Protein AF-A0A4Y2K944-F1 (afdb_monomer_lite)

Radius of gyration: 16.41 Å; chains: 1; bounding box: 28×37×54 Å

Secondary structure (DSSP, 8-state):
--HHHHHHHHHHHHHIIIIISS---TTHHHHHHHHHHHHHHTT----HHHHHHHHTGGGS-S--TTTHHHHHHHHHHHHHHHHHHTTT---HHHHHHHHHHHHHS--HHHHHHHHTT-PPP-

Sequence (122 aa):
MNEAQRKSWTSFVAVVGNFLGKRKAENYVEGVNEIRNSFKSLGCNMRIKVHYLHCHLDRFPKNLGDTSEQQGGRFHQDIKTTEDLYQGRWDNHMMTDYCWSLKETVPKYIQEMSLKRSFRSV

Organism: Araneus ventricosus (NCBI:txid182803)

Foldseek 3Di:
DDPLVVQLVVLVVCLCPQPQAQFPHPCNLVSLVSNVVSCVV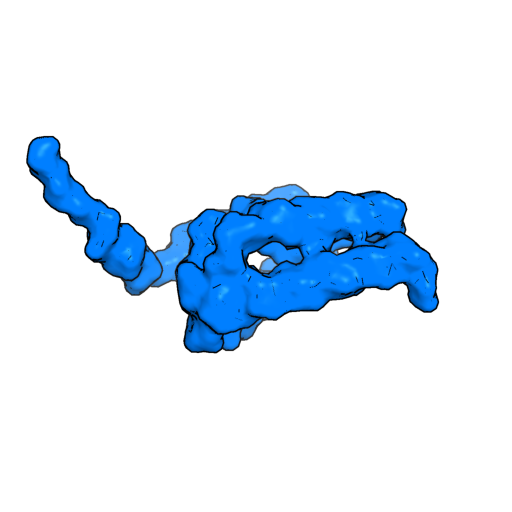VVHDDDPVSVCCNVCVVVDDGGNHVVNVVVVVVVVVLVVVLCVVVVNDDDPVSVVVSVVVVVVPPPCVSVVVVVVPDDDDD

Structure (mmCIF, N/CA/C/O backbone):
data_AF-A0A4Y2K944-F1
#
_entry.id   AF-A0A4Y2K944-F1
#
loop_
_atom_site.group_PDB
_atom_site.id
_atom_site.type_symbol
_atom_site.label_atom_id
_atom_site.label_alt_id
_atom_site.label_comp_id
_atom_site.label_asym_id
_atom_site.label_entity_id
_atom_site.label_seq_id
_atom_site.pdbx_PDB_ins_code
_atom_site.Cartn_x
_atom_site.Cartn_y
_atom_site.Cartn_z
_atom_site.occupancy
_atom_site.B_iso_or_equiv
_atom_site.auth_seq_id
_atom_site.auth_comp_id
_atom_site.auth_asym_id
_atom_site.auth_atom_id
_atom_site.pdbx_PDB_model_num
ATOM 1 N N . MET A 1 1 ? -0.443 -18.061 -17.377 1.00 65.62 1 MET A N 1
ATOM 2 C CA . MET A 1 1 ? 0.115 -17.293 -16.244 1.00 65.62 1 MET A CA 1
ATOM 3 C C . MET A 1 1 ? 1.436 -17.939 -15.862 1.00 65.62 1 MET A C 1
ATOM 5 O O . MET A 1 1 ? 1.442 -19.145 -15.649 1.00 65.62 1 MET A O 1
ATOM 9 N N . ASN A 1 2 ? 2.544 -17.196 -15.872 1.00 85.69 2 ASN A N 1
ATOM 10 C CA . ASN A 1 2 ? 3.849 -17.752 -15.501 1.00 85.69 2 ASN A CA 1
ATOM 11 C C . ASN A 1 2 ? 3.915 -18.023 -13.981 1.00 85.69 2 ASN A C 1
ATOM 13 O O . ASN A 1 2 ? 3.051 -17.583 -13.217 1.00 85.69 2 ASN A O 1
ATOM 17 N N . GLU A 1 3 ? 4.915 -18.779 -13.532 1.00 84.44 3 GLU A N 1
ATOM 18 C CA . GLU A 1 3 ? 5.027 -19.182 -12.126 1.00 84.44 3 GLU A CA 1
ATOM 19 C C . GLU A 1 3 ? 5.130 -17.983 -11.170 1.00 84.44 3 GLU A C 1
ATOM 21 O O . GLU A 1 3 ? 4.478 -17.962 -10.125 1.00 84.44 3 GLU A O 1
ATOM 26 N N . ALA A 1 4 ? 5.864 -16.942 -11.568 1.00 79.94 4 ALA A N 1
ATOM 27 C CA . ALA A 1 4 ? 6.017 -15.714 -10.796 1.00 79.94 4 ALA A CA 1
ATOM 28 C C . ALA A 1 4 ? 4.697 -14.930 -10.661 1.00 79.94 4 ALA A C 1
ATOM 30 O O . ALA A 1 4 ? 4.361 -14.461 -9.576 1.00 79.94 4 ALA A O 1
ATOM 31 N N . GLN A 1 5 ? 3.906 -14.842 -11.732 1.00 79.94 5 GLN A N 1
ATOM 32 C CA . GLN A 1 5 ? 2.575 -14.235 -11.741 1.00 79.94 5 GLN A CA 1
ATOM 33 C C . GLN A 1 5 ? 1.610 -15.034 -10.867 1.00 79.94 5 GLN A C 1
ATOM 35 O O . GLN A 1 5 ? 0.858 -14.441 -10.098 1.00 79.94 5 GLN A O 1
ATOM 40 N N . ARG A 1 6 ? 1.663 -16.372 -10.928 1.00 86.12 6 ARG A N 1
ATOM 41 C CA . ARG A 1 6 ? 0.853 -17.245 -10.070 1.00 86.12 6 ARG A CA 1
ATOM 42 C C . ARG A 1 6 ? 1.172 -17.019 -8.600 1.00 86.12 6 ARG A C 1
ATOM 44 O O . ARG A 1 6 ? 0.255 -16.814 -7.815 1.00 86.12 6 ARG A O 1
ATOM 51 N N . LYS A 1 7 ? 2.458 -16.986 -8.251 1.00 84.81 7 LYS A N 1
ATOM 52 C CA . LYS A 1 7 ? 2.920 -16.699 -6.891 1.00 84.81 7 LYS A CA 1
ATOM 53 C C . LYS A 1 7 ? 2.466 -15.313 -6.426 1.00 84.81 7 LYS A C 1
ATOM 55 O O . LYS A 1 7 ? 1.880 -15.199 -5.356 1.00 84.81 7 LYS A O 1
ATOM 60 N N . SER A 1 8 ? 2.649 -14.288 -7.261 1.00 80.94 8 SER A N 1
ATOM 61 C CA . SER A 1 8 ? 2.206 -12.920 -6.961 1.00 80.94 8 SER A CA 1
ATOM 62 C C . SER A 1 8 ? 0.693 -12.835 -6.741 1.00 80.94 8 SER A C 1
ATOM 64 O O . SER A 1 8 ? 0.242 -12.142 -5.832 1.00 80.94 8 SER A O 1
ATOM 66 N N . TRP A 1 9 ? -0.098 -13.545 -7.551 1.00 84.38 9 TRP A N 1
ATOM 67 C CA . TRP A 1 9 ? -1.552 -13.597 -7.414 1.00 84.38 9 TRP A CA 1
ATOM 68 C C . TRP A 1 9 ? -1.984 -14.312 -6.131 1.00 84.38 9 TRP A C 1
ATOM 70 O O . TRP A 1 9 ? -2.834 -13.807 -5.403 1.00 84.38 9 TRP A O 1
ATOM 80 N N . THR A 1 10 ? -1.373 -15.453 -5.805 1.00 87.56 10 THR A N 1
ATOM 81 C CA . THR A 1 10 ? -1.668 -16.184 -4.566 1.00 87.56 10 THR A CA 1
ATOM 82 C C . THR A 1 10 ? -1.335 -15.353 -3.325 1.00 87.56 10 THR A C 1
ATOM 84 O O . THR A 1 10 ? -2.169 -15.272 -2.424 1.00 87.56 10 THR A O 1
ATOM 87 N N . SER A 1 11 ? -0.182 -14.671 -3.294 1.00 84.38 11 SER A N 1
ATOM 88 C CA . SER A 1 11 ? 0.164 -13.752 -2.199 1.00 84.38 11 SER A CA 1
ATOM 89 C C . SER A 1 11 ? -0.831 -12.588 -2.100 1.00 84.38 11 SER A C 1
ATOM 91 O O . SER A 1 11 ? -1.253 -12.233 -1.001 1.00 84.38 11 SER A O 1
ATOM 93 N N . PHE A 1 12 ? -1.288 -12.040 -3.233 1.00 84.25 12 PHE A N 1
ATOM 94 C CA . PHE A 1 12 ? -2.327 -11.006 -3.250 1.00 84.25 12 PHE A CA 1
ATOM 95 C C . PHE A 1 12 ? -3.646 -11.481 -2.631 1.00 84.25 12 PHE A C 1
ATOM 97 O O . PHE A 1 12 ? -4.166 -10.834 -1.721 1.00 84.25 12 PHE A O 1
ATOM 104 N N . VAL A 1 13 ? -4.160 -12.634 -3.064 1.00 85.62 13 VAL A N 1
ATOM 105 C CA . VAL A 1 13 ? -5.397 -13.218 -2.519 1.00 85.62 13 VAL A CA 1
ATOM 106 C C . VAL A 1 13 ? -5.260 -13.495 -1.018 1.00 85.62 13 VAL A C 1
ATOM 108 O O . VAL A 1 13 ? -6.195 -13.232 -0.258 1.00 85.62 13 VAL A O 1
ATOM 111 N N . ALA A 1 14 ? -4.088 -13.954 -0.568 1.00 86.25 14 ALA A N 1
ATOM 112 C CA . ALA A 1 14 ? -3.816 -14.174 0.847 1.00 86.25 14 ALA A CA 1
ATOM 113 C C . ALA A 1 14 ? -3.898 -12.874 1.665 1.00 86.25 14 ALA A C 1
ATOM 115 O O . ALA A 1 14 ? -4.523 -12.868 2.723 1.00 86.25 14 ALA A O 1
ATOM 116 N N . VAL A 1 15 ? -3.340 -11.761 1.180 1.00 85.00 15 VAL A N 1
ATOM 117 C CA . VAL A 1 15 ? -3.448 -10.456 1.860 1.00 85.00 15 VAL A CA 1
ATOM 118 C C . VAL A 1 15 ? -4.878 -9.928 1.844 1.00 85.00 15 VAL A C 1
ATOM 120 O O . VAL A 1 15 ? -5.340 -9.390 2.849 1.00 85.00 15 VAL A O 1
ATOM 123 N N . VAL A 1 16 ? -5.625 -10.123 0.757 1.00 82.19 16 VAL A N 1
ATOM 124 C CA . VAL A 1 16 ? -7.040 -9.730 0.722 1.00 82.19 16 VAL A CA 1
ATOM 125 C C . VAL A 1 16 ? -7.845 -10.493 1.778 1.00 82.19 16 VAL A C 1
ATOM 127 O O . VAL A 1 16 ? -8.578 -9.878 2.546 1.00 82.19 16 VAL A O 1
ATOM 130 N N . GLY A 1 17 ? -7.673 -11.813 1.881 1.00 79.75 17 GLY A N 1
ATOM 131 C CA . GLY A 1 17 ? -8.415 -12.629 2.847 1.00 79.75 17 GLY A CA 1
ATOM 132 C C . GLY A 1 17 ? -7.981 -12.432 4.304 1.00 79.75 17 GLY A C 1
ATOM 133 O O . GLY A 1 17 ? -8.823 -12.412 5.205 1.00 79.75 17 GLY A O 1
ATOM 134 N N . ASN A 1 18 ? -6.677 -12.276 4.539 1.00 83.00 18 ASN A N 1
ATOM 135 C CA . ASN A 1 18 ? -6.094 -12.285 5.883 1.00 83.00 18 ASN A CA 1
ATOM 136 C C . ASN A 1 18 ? -5.799 -10.901 6.452 1.00 83.00 18 ASN A C 1
ATOM 138 O O . ASN A 1 18 ? -5.540 -10.810 7.647 1.00 83.00 18 ASN A O 1
ATOM 142 N N . PHE A 1 19 ? -5.787 -9.848 5.636 1.00 82.06 19 PHE A N 1
ATOM 143 C CA . PHE A 1 19 ? -5.553 -8.484 6.100 1.00 82.06 19 PHE A CA 1
ATOM 144 C C . PHE A 1 19 ? -6.705 -7.557 5.735 1.00 82.06 19 PHE A C 1
ATOM 146 O O . PHE A 1 19 ? -7.307 -6.986 6.632 1.00 82.06 19 PHE A O 1
ATOM 153 N N . LEU A 1 20 ? -7.036 -7.424 4.449 1.00 77.06 20 LEU A N 1
ATOM 154 C CA . LEU A 1 20 ? -8.014 -6.428 3.986 1.00 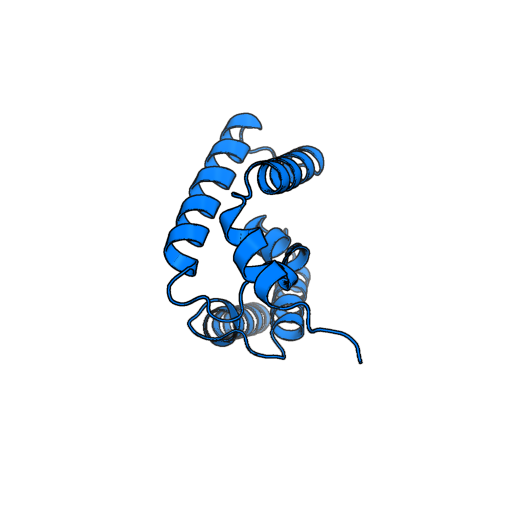77.06 20 LEU A CA 1
ATOM 155 C C . LEU A 1 20 ? -9.482 -6.844 4.167 1.00 77.06 20 LEU A C 1
ATOM 157 O O . LEU A 1 20 ? -10.374 -6.018 4.002 1.00 77.06 20 LEU A O 1
ATOM 161 N N . GLY A 1 21 ? -9.731 -8.114 4.487 1.00 73.88 21 GLY A N 1
ATOM 162 C CA . GLY A 1 21 ? -11.059 -8.666 4.723 1.00 73.88 21 GLY A CA 1
ATOM 163 C C . GLY A 1 21 ? -11.568 -8.418 6.145 1.00 73.88 21 GLY A C 1
ATOM 164 O O . GLY A 1 21 ? -11.420 -7.351 6.728 1.00 73.88 21 GLY A O 1
ATOM 165 N N . LYS A 1 22 ? -12.199 -9.427 6.752 1.00 70.88 22 LYS A N 1
ATOM 166 C CA . LYS A 1 22 ? -12.820 -9.271 8.083 1.00 70.88 22 LYS A CA 1
ATOM 167 C C . LYS A 1 22 ? -11.813 -9.213 9.237 1.00 70.88 22 LYS A C 1
ATOM 169 O O . LYS A 1 22 ? -12.127 -8.661 10.287 1.00 70.88 22 LYS A O 1
ATOM 174 N N . ARG A 1 23 ? -10.623 -9.789 9.052 1.00 74.00 23 ARG A N 1
ATOM 175 C CA . ARG A 1 23 ? -9.594 -9.985 10.084 1.00 74.00 23 ARG A CA 1
ATOM 176 C C . ARG A 1 23 ? -8.270 -9.371 9.641 1.00 74.00 23 ARG A C 1
ATOM 178 O O . ARG A 1 23 ? -7.899 -9.536 8.487 1.00 74.00 23 ARG A O 1
ATOM 185 N N . LYS A 1 24 ? -7.545 -8.751 10.577 1.00 82.38 24 LYS A N 1
ATOM 186 C CA . LYS A 1 24 ? -6.124 -8.392 10.448 1.00 82.38 24 LYS A CA 1
ATOM 187 C C . LYS A 1 24 ? -5.271 -9.501 11.073 1.00 82.38 24 LYS A C 1
ATOM 189 O O . LYS A 1 24 ? -5.170 -9.582 12.296 1.00 82.38 24 LYS A O 1
ATOM 194 N N . ALA A 1 25 ? -4.731 -10.395 10.248 1.00 84.19 25 ALA A N 1
ATOM 195 C CA . ALA A 1 25 ? -3.834 -11.469 10.673 1.00 84.19 25 ALA A CA 1
ATOM 196 C C . ALA A 1 25 ? -2.514 -10.901 11.199 1.00 84.19 25 ALA A C 1
ATOM 198 O O . ALA A 1 25 ? -2.086 -9.839 10.765 1.00 84.19 25 ALA A O 1
ATOM 199 N N . GLU A 1 26 ? -1.861 -11.603 12.122 1.00 85.50 26 GLU A N 1
ATOM 200 C CA . GLU A 1 26 ? -0.630 -11.126 12.772 1.00 85.50 26 GLU A CA 1
ATOM 201 C C . GLU A 1 26 ? 0.551 -11.035 11.796 1.00 85.50 26 GLU A C 1
ATOM 203 O O . GLU A 1 26 ? 1.356 -10.112 11.880 1.00 85.50 26 GLU A O 1
ATOM 208 N N . ASN A 1 27 ? 0.583 -11.912 10.793 1.00 87.94 27 ASN A N 1
ATOM 209 C CA . ASN A 1 27 ? 1.604 -11.964 9.748 1.00 87.94 27 ASN A CA 1
ATOM 210 C C . ASN A 1 27 ? 1.312 -11.061 8.530 1.00 87.94 27 ASN A C 1
ATOM 212 O O . ASN A 1 27 ? 1.894 -11.229 7.459 1.00 87.94 27 ASN A O 1
ATOM 216 N N . TYR A 1 28 ? 0.398 -10.094 8.651 1.00 84.56 28 TYR A N 1
ATOM 217 C CA . TYR A 1 28 ? 0.015 -9.207 7.544 1.00 84.56 28 TYR A CA 1
ATOM 218 C C . TYR A 1 28 ? 1.193 -8.420 6.938 1.00 84.56 28 TYR A C 1
ATOM 220 O O . TYR A 1 28 ? 1.204 -8.170 5.733 1.00 84.56 28 TYR A O 1
ATOM 228 N N . VAL A 1 29 ? 2.201 -8.070 7.747 1.00 86.62 29 VAL A N 1
ATOM 229 C CA . VAL A 1 29 ? 3.420 -7.377 7.292 1.00 86.62 29 VAL A CA 1
ATOM 230 C C . VAL A 1 29 ? 4.215 -8.244 6.319 1.00 86.62 29 VAL A C 1
ATOM 232 O O . VAL A 1 29 ? 4.649 -7.769 5.270 1.00 86.62 29 VAL A O 1
ATOM 235 N N . GLU A 1 30 ? 4.370 -9.527 6.638 1.00 89.25 30 GLU A N 1
ATOM 236 C CA . GLU A 1 30 ? 5.074 -10.496 5.797 1.00 89.25 30 GLU A CA 1
ATOM 237 C C . GLU A 1 30 ? 4.335 -10.680 4.471 1.00 89.25 30 GLU A C 1
ATOM 239 O O . GLU A 1 30 ? 4.943 -10.548 3.410 1.00 89.25 30 GLU A O 1
ATOM 244 N N . GLY A 1 31 ? 3.009 -10.850 4.514 1.00 86.62 31 GLY A N 1
ATOM 245 C CA . GLY A 1 31 ? 2.195 -10.989 3.305 1.00 86.62 31 GLY A CA 1
ATOM 246 C C . GLY A 1 31 ? 2.277 -9.774 2.371 1.00 86.62 31 GLY A C 1
ATOM 247 O O . GLY A 1 31 ? 2.374 -9.921 1.152 1.00 86.62 31 GLY A O 1
ATOM 248 N N . VAL A 1 32 ? 2.289 -8.555 2.915 1.00 85.19 32 VAL A N 1
ATOM 249 C CA . VAL A 1 32 ? 2.401 -7.330 2.103 1.00 85.19 32 VAL A CA 1
ATOM 250 C C . VAL A 1 32 ? 3.815 -7.166 1.532 1.00 85.19 32 VAL A C 1
ATOM 252 O O . VAL A 1 32 ? 3.971 -6.756 0.378 1.00 85.19 32 VAL A O 1
ATOM 255 N N . ASN A 1 33 ? 4.847 -7.550 2.288 1.00 87.88 33 ASN A N 1
ATOM 256 C CA . ASN A 1 33 ? 6.224 -7.593 1.797 1.00 87.88 33 ASN A CA 1
ATOM 257 C C . ASN A 1 33 ? 6.410 -8.616 0.669 1.00 87.88 33 ASN A C 1
ATOM 259 O O . ASN A 1 33 ? 7.101 -8.325 -0.309 1.00 87.88 33 ASN A O 1
ATOM 263 N N . GLU A 1 34 ? 5.767 -9.781 0.756 1.00 87.56 34 GLU A N 1
ATOM 264 C CA . GLU A 1 34 ? 5.787 -10.781 -0.313 1.00 87.56 34 GLU A CA 1
ATOM 265 C C . GLU A 1 34 ? 5.199 -10.241 -1.617 1.00 87.56 34 GLU A C 1
ATOM 267 O O . GLU A 1 34 ? 5.831 -10.379 -2.664 1.00 87.56 34 GLU A O 1
ATOM 272 N N . ILE A 1 35 ? 4.046 -9.566 -1.553 1.00 85.38 35 ILE A N 1
ATOM 273 C CA . ILE A 1 35 ? 3.420 -8.926 -2.720 1.00 85.38 35 ILE A CA 1
ATOM 274 C C . ILE A 1 35 ? 4.348 -7.873 -3.327 1.00 85.38 35 ILE A C 1
ATOM 276 O O . ILE A 1 35 ? 4.537 -7.808 -4.543 1.00 85.38 35 ILE A O 1
ATOM 280 N N . ARG A 1 36 ? 4.952 -7.031 -2.484 1.00 84.00 36 ARG A N 1
ATOM 281 C CA . ARG A 1 36 ? 5.902 -6.015 -2.943 1.00 84.00 36 ARG A CA 1
ATOM 282 C C . ARG A 1 36 ? 7.083 -6.655 -3.680 1.00 84.00 36 ARG A C 1
ATOM 284 O O . ARG A 1 36 ? 7.480 -6.173 -4.743 1.00 84.00 36 ARG A O 1
ATOM 291 N N . ASN A 1 37 ? 7.640 -7.728 -3.128 1.00 85.44 37 ASN A N 1
ATOM 292 C CA . ASN A 1 37 ? 8.786 -8.423 -3.705 1.00 85.44 37 ASN A CA 1
ATOM 293 C C . ASN A 1 37 ? 8.423 -9.166 -4.997 1.00 85.44 37 ASN A C 1
ATOM 295 O O . ASN A 1 37 ? 9.219 -9.157 -5.936 1.00 85.44 37 ASN A O 1
ATOM 299 N N . SER A 1 38 ? 7.225 -9.751 -5.084 1.00 82.31 38 SER A N 1
ATOM 300 C CA . SER A 1 38 ? 6.750 -10.421 -6.296 1.00 82.31 38 SER A CA 1
ATOM 301 C C . SER A 1 38 ? 6.470 -9.438 -7.433 1.00 82.31 38 SER A C 1
ATOM 303 O O . SER A 1 38 ? 6.830 -9.708 -8.574 1.00 82.31 38 SER A O 1
ATOM 305 N N . PHE A 1 39 ? 5.907 -8.258 -7.150 1.00 79.56 39 PHE A N 1
ATOM 30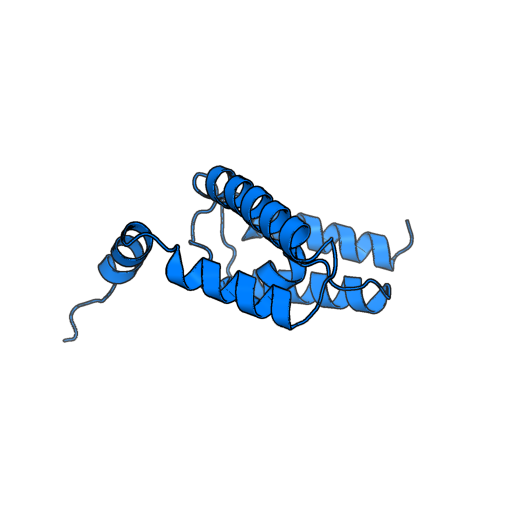6 C CA . PHE A 1 39 ? 5.760 -7.217 -8.173 1.00 79.56 39 PHE A CA 1
ATOM 307 C C . PHE A 1 39 ? 7.114 -6.697 -8.662 1.00 79.56 39 PHE A C 1
ATOM 309 O O . PHE A 1 39 ? 7.301 -6.513 -9.865 1.00 79.56 39 PHE A O 1
ATOM 316 N N . LYS A 1 40 ? 8.084 -6.527 -7.754 1.00 83.25 40 LYS A N 1
ATOM 317 C CA . LYS A 1 40 ? 9.444 -6.115 -8.118 1.00 83.25 40 LYS A CA 1
ATOM 318 C C . LYS A 1 40 ? 10.141 -7.152 -9.005 1.00 83.25 40 LYS A C 1
ATOM 320 O O . LYS A 1 40 ? 10.774 -6.768 -9.984 1.00 83.25 40 LYS A O 1
ATOM 325 N N . SER A 1 41 ? 10.018 -8.447 -8.701 1.00 82.19 41 SER A N 1
ATOM 326 C CA . SER A 1 41 ? 10.620 -9.511 -9.522 1.00 82.19 41 SER A CA 1
ATOM 327 C C . SER A 1 41 ? 9.962 -9.653 -10.897 1.00 82.19 41 SER A C 1
ATOM 329 O O . SER A 1 41 ? 10.620 -10.059 -11.849 1.00 82.19 41 SER A O 1
ATOM 331 N N . LEU A 1 42 ? 8.694 -9.257 -11.024 1.00 80.81 42 LEU A N 1
ATOM 332 C CA . LEU A 1 42 ? 7.984 -9.154 -12.300 1.00 80.81 42 LEU A CA 1
ATOM 333 C C . LEU A 1 42 ? 8.346 -7.889 -13.103 1.00 80.81 42 LEU A C 1
ATOM 335 O O . LEU A 1 42 ? 7.754 -7.664 -14.156 1.00 80.81 42 LEU A O 1
ATOM 339 N N . GLY A 1 43 ? 9.260 -7.041 -12.614 1.00 79.38 43 GLY A N 1
ATOM 340 C CA . GLY A 1 43 ? 9.602 -5.762 -13.249 1.00 79.38 43 GLY A CA 1
ATOM 341 C C . GLY A 1 43 ? 8.449 -4.753 -13.250 1.00 79.38 43 GLY A C 1
ATOM 342 O O . GLY A 1 43 ? 8.462 -3.794 -14.017 1.00 79.38 43 GLY A O 1
ATOM 343 N N . CYS A 1 44 ? 7.426 -4.971 -12.420 1.00 76.62 44 CYS A N 1
ATOM 344 C CA . CYS A 1 44 ? 6.272 -4.089 -12.340 1.00 76.62 44 CYS A CA 1
ATOM 345 C C . CYS A 1 44 ? 6.597 -2.880 -11.460 1.00 76.62 44 CYS A C 1
ATOM 347 O O . CYS A 1 44 ? 7.059 -3.026 -10.326 1.00 76.62 44 CYS A O 1
ATOM 349 N N . ASN A 1 45 ? 6.269 -1.684 -11.947 1.00 75.19 45 ASN A N 1
ATOM 350 C CA . ASN A 1 45 ? 6.273 -0.493 -11.107 1.00 75.19 45 ASN A CA 1
ATOM 351 C C . ASN A 1 45 ? 5.216 -0.627 -10.003 1.00 75.19 45 ASN A C 1
ATOM 353 O O . ASN A 1 45 ? 4.102 -1.109 -10.237 1.00 75.19 45 ASN A O 1
ATOM 357 N N . MET A 1 46 ? 5.564 -0.195 -8.791 1.00 73.19 46 MET A N 1
ATOM 358 C CA . MET A 1 46 ? 4.661 -0.275 -7.647 1.00 73.19 46 MET A CA 1
ATOM 359 C C . MET A 1 46 ? 3.468 0.657 -7.862 1.00 73.19 46 MET A C 1
ATOM 361 O O . MET A 1 46 ? 3.623 1.873 -7.906 1.00 73.19 46 MET A O 1
ATOM 365 N N . ARG A 1 47 ? 2.262 0.096 -7.971 1.00 74.75 47 ARG A N 1
ATOM 366 C CA . ARG A 1 47 ? 1.026 0.893 -8.002 1.00 74.75 47 ARG A CA 1
ATOM 367 C C . ARG A 1 47 ? 0.876 1.636 -6.670 1.00 74.75 47 ARG A C 1
ATOM 369 O O . ARG A 1 47 ? 1.128 1.042 -5.619 1.00 74.75 47 ARG A O 1
ATOM 376 N N . ILE A 1 48 ? 0.368 2.873 -6.701 1.00 69.81 48 ILE A N 1
ATOM 377 C CA . ILE A 1 48 ? 0.137 3.698 -5.500 1.00 69.81 48 ILE A CA 1
ATOM 378 C C . ILE A 1 48 ? -0.606 2.940 -4.397 1.00 69.81 48 ILE A C 1
ATOM 380 O O . ILE A 1 48 ? -0.256 3.047 -3.229 1.00 69.81 48 ILE A O 1
ATOM 384 N N . LYS A 1 49 ? -1.572 2.092 -4.760 1.00 75.56 49 LYS A N 1
ATOM 385 C CA . LYS A 1 49 ? -2.353 1.316 -3.793 1.00 75.56 49 LYS A CA 1
ATOM 386 C C . LYS A 1 49 ? -1.510 0.326 -3.000 1.00 75.56 49 LYS A C 1
ATOM 388 O O . LYS A 1 49 ? -1.714 0.177 -1.803 1.00 75.56 49 LYS A O 1
ATOM 393 N N . VAL A 1 50 ? -0.546 -0.314 -3.655 1.00 78.12 50 VAL A N 1
ATOM 394 C CA . VAL A 1 50 ? 0.364 -1.267 -3.010 1.00 78.12 50 VAL A CA 1
ATOM 395 C C . VAL A 1 50 ? 1.435 -0.523 -2.212 1.00 78.12 50 VAL A C 1
ATOM 397 O O . VAL A 1 50 ? 1.780 -0.951 -1.115 1.00 78.12 50 VAL A O 1
ATOM 400 N N . HIS A 1 51 ? 1.913 0.620 -2.716 1.00 78.94 51 HIS A N 1
ATOM 401 C CA . HIS A 1 51 ? 2.841 1.475 -1.976 1.00 78.94 51 HIS A CA 1
ATOM 402 C C . HIS A 1 51 ? 2.203 2.030 -0.694 1.00 78.94 51 HIS A C 1
ATOM 404 O O . HIS A 1 51 ? 2.777 1.904 0.381 1.00 78.94 51 HIS A O 1
ATOM 410 N N . TYR A 1 52 ? 0.986 2.568 -0.794 1.00 76.25 52 TYR A N 1
ATOM 411 C CA . TYR A 1 52 ? 0.203 3.052 0.338 1.00 76.25 52 TYR A CA 1
ATOM 412 C C . TYR A 1 52 ? -0.043 1.946 1.364 1.00 76.25 52 TYR A C 1
ATOM 414 O O . TYR A 1 52 ? 0.215 2.134 2.552 1.00 76.25 52 TYR A O 1
ATOM 422 N N . LEU A 1 53 ? -0.477 0.772 0.890 1.00 80.00 53 LEU A N 1
ATOM 423 C CA . LEU A 1 53 ? -0.686 -0.396 1.735 1.00 80.00 53 LEU A CA 1
ATOM 424 C C . LEU A 1 53 ? 0.582 -0.738 2.516 1.00 80.00 53 LEU A C 1
ATOM 426 O O . LEU A 1 53 ? 0.503 -0.918 3.719 1.00 80.00 53 LEU A O 1
ATOM 430 N N . HIS A 1 54 ? 1.737 -0.778 1.850 1.00 81.62 54 HIS A N 1
ATOM 431 C CA . HIS A 1 54 ? 3.027 -1.095 2.459 1.00 81.62 54 HIS A CA 1
ATOM 432 C C . HIS A 1 54 ? 3.518 -0.024 3.449 1.00 81.62 54 HIS A C 1
ATOM 434 O O . HIS A 1 54 ? 4.051 -0.369 4.500 1.00 81.62 54 HIS A O 1
ATOM 440 N N . CYS A 1 55 ? 3.354 1.264 3.137 1.00 80.69 55 CYS A N 1
ATOM 441 C CA . CYS A 1 55 ? 3.855 2.364 3.968 1.00 80.69 55 CYS A CA 1
ATOM 442 C C . CYS A 1 55 ? 2.974 2.678 5.187 1.00 80.69 55 CYS A C 1
ATOM 444 O O . CYS A 1 55 ? 3.465 3.284 6.134 1.00 80.69 55 CYS A O 1
ATOM 446 N N . HIS A 1 56 ? 1.700 2.275 5.180 1.00 78.19 56 HIS A N 1
ATOM 447 C CA . HIS A 1 56 ? 0.726 2.647 6.217 1.00 78.19 56 HIS A CA 1
ATOM 448 C C . HIS A 1 56 ? 0.004 1.444 6.838 1.00 78.19 56 HIS A C 1
ATOM 450 O O . HIS A 1 56 ? -1.150 1.543 7.255 1.00 78.19 56 HIS A O 1
ATOM 456 N N . LEU A 1 57 ? 0.677 0.292 6.906 1.00 78.81 57 LEU A N 1
ATOM 457 C CA . LEU A 1 57 ? 0.170 -0.953 7.501 1.00 78.81 57 LEU A CA 1
ATOM 458 C C . LEU A 1 57 ? -0.311 -0.803 8.955 1.00 78.81 57 LEU A C 1
ATOM 460 O O . LEU A 1 57 ? -1.277 -1.447 9.388 1.00 78.81 57 LEU A O 1
ATOM 464 N N . ASP A 1 58 ? 0.361 0.059 9.706 1.00 76.44 58 ASP A N 1
ATOM 465 C CA . ASP A 1 58 ? 0.078 0.419 11.092 1.00 76.44 58 ASP A CA 1
ATOM 466 C C . ASP A 1 58 ? -1.261 1.153 11.248 1.00 76.44 58 ASP A C 1
ATOM 468 O O . ASP A 1 58 ? -1.947 0.985 12.256 1.00 76.44 58 ASP A O 1
ATOM 472 N N . ARG A 1 59 ? -1.683 1.891 10.218 1.00 75.94 59 ARG A N 1
ATOM 473 C CA . ARG A 1 59 ? -2.875 2.744 10.248 1.00 75.94 59 ARG A CA 1
ATOM 474 C C . ARG A 1 59 ? -4.193 1.992 10.051 1.00 75.94 59 ARG A C 1
ATOM 476 O O . ARG A 1 59 ? -5.262 2.560 10.272 1.00 75.94 59 ARG A O 1
ATOM 483 N N . PHE A 1 60 ? -4.135 0.716 9.667 1.00 74.50 60 PHE A N 1
ATOM 484 C CA . PHE A 1 60 ? -5.320 -0.121 9.477 1.00 74.50 60 PHE A CA 1
ATOM 485 C C . PHE A 1 60 ? -5.847 -0.683 10.814 1.00 74.50 60 PHE A C 1
ATOM 487 O O . PHE A 1 60 ? -5.077 -1.332 11.538 1.00 74.50 60 PHE A O 1
ATOM 494 N N . PRO A 1 61 ? -7.148 -0.515 11.137 1.00 73.19 61 PRO A N 1
ATOM 495 C CA . PRO A 1 61 ? -7.763 -1.090 12.335 1.00 73.19 61 PRO A CA 1
ATOM 496 C C . PRO A 1 61 ? -7.773 -2.629 12.310 1.00 73.19 61 PRO A C 1
ATOM 498 O O . PRO A 1 61 ? -7.606 -3.262 11.271 1.00 73.19 61 PRO A O 1
ATOM 501 N N . LYS A 1 62 ? -7.982 -3.256 13.477 1.00 70.81 62 LYS A N 1
ATOM 502 C CA . LYS A 1 62 ? -7.955 -4.727 13.625 1.00 70.81 62 LYS A CA 1
ATOM 503 C C . LYS A 1 62 ? -9.112 -5.441 12.900 1.00 70.81 62 LYS A C 1
ATOM 505 O O . LYS A 1 62 ? -8.939 -6.577 12.465 1.00 70.81 62 LYS A O 1
ATOM 510 N N . ASN A 1 63 ? -10.254 -4.764 12.757 1.00 67.50 63 ASN A N 1
ATOM 511 C CA . ASN A 1 63 ? -11.446 -5.259 12.071 1.00 67.50 63 ASN A CA 1
ATOM 512 C C . ASN A 1 63 ? -11.746 -4.342 10.885 1.00 67.50 63 ASN A C 1
ATOM 514 O O . ASN A 1 63 ? -12.145 -3.196 11.078 1.00 67.50 63 ASN A O 1
ATOM 518 N N . LEU A 1 64 ? -11.532 -4.844 9.671 1.00 67.25 64 LEU A N 1
ATOM 519 C CA . LEU A 1 64 ? -11.707 -4.080 8.435 1.00 67.25 64 LEU A CA 1
ATOM 520 C C . LEU A 1 64 ? -13.052 -4.353 7.753 1.00 67.25 64 LEU A C 1
ATOM 522 O O . LEU A 1 64 ? -13.437 -3.596 6.873 1.00 67.25 64 LEU A O 1
ATOM 526 N N . GLY A 1 65 ? -13.811 -5.357 8.203 1.00 61.31 65 GLY A N 1
ATOM 527 C CA . GLY A 1 65 ? -15.087 -5.758 7.596 1.00 61.31 65 GLY A CA 1
ATOM 528 C C . GLY A 1 65 ? -16.073 -4.606 7.367 1.00 61.31 65 GLY A C 1
ATOM 529 O O . GLY A 1 65 ? -16.531 -4.443 6.245 1.00 61.31 65 GLY A O 1
ATOM 530 N N . ASP A 1 66 ? -16.309 -3.765 8.378 1.00 56.72 66 ASP A N 1
ATOM 531 C CA . ASP A 1 66 ? -17.297 -2.673 8.288 1.00 56.72 66 ASP A CA 1
ATOM 532 C C . ASP A 1 66 ? -16.678 -1.334 7.852 1.00 56.72 66 ASP A C 1
ATOM 534 O O . ASP A 1 66 ? -17.362 -0.425 7.394 1.00 56.72 66 ASP A O 1
ATOM 538 N N . THR A 1 67 ? -15.361 -1.187 8.009 1.00 55.91 67 THR A N 1
ATOM 539 C CA . THR A 1 67 ? -14.636 0.067 7.743 1.00 55.91 67 THR A CA 1
ATOM 540 C C . THR A 1 67 ? -14.002 0.087 6.345 1.00 55.91 67 THR A C 1
ATOM 542 O O . THR A 1 67 ? -13.740 1.160 5.804 1.00 55.91 67 THR A O 1
ATOM 545 N N . SER A 1 68 ? -13.778 -1.082 5.734 1.00 65.31 68 SER A N 1
ATOM 546 C CA . SER A 1 68 ? -13.081 -1.235 4.448 1.00 65.31 68 SER A CA 1
ATOM 547 C C . SER A 1 68 ? -13.849 -0.665 3.266 1.00 65.31 68 SER A C 1
ATOM 549 O O . SER A 1 68 ? -13.219 -0.148 2.350 1.00 65.31 68 SER A O 1
ATOM 551 N N . GLU A 1 69 ? -15.180 -0.711 3.271 1.00 67.56 69 GLU A N 1
ATOM 552 C CA . GLU A 1 69 ? -15.972 -0.223 2.141 1.00 67.56 69 GLU A CA 1
ATOM 553 C C . GLU A 1 69 ? -15.969 1.312 2.089 1.00 67.56 69 GLU A C 1
ATOM 555 O O . GLU A 1 69 ? -15.644 1.907 1.061 1.00 67.56 69 GLU A O 1
ATOM 560 N N . GLN A 1 70 ? -16.196 1.968 3.232 1.00 68.19 70 GLN A N 1
ATOM 561 C CA . GLN A 1 70 ? -16.116 3.428 3.346 1.00 68.19 70 GLN A CA 1
ATOM 562 C C . GLN A 1 70 ? -14.682 3.945 3.166 1.00 68.19 70 GLN A C 1
ATOM 564 O O . GLN A 1 70 ? -14.463 4.904 2.424 1.00 68.19 70 GLN A O 1
ATOM 569 N N . GLN A 1 71 ? -13.684 3.306 3.792 1.00 68.44 71 GLN A N 1
ATOM 570 C CA . GLN A 1 71 ? -12.282 3.697 3.606 1.00 68.44 71 GLN A CA 1
ATOM 571 C C . GLN A 1 71 ? -11.782 3.399 2.192 1.00 68.44 71 GLN A C 1
ATOM 573 O O . GLN A 1 71 ? -11.073 4.220 1.622 1.00 68.44 71 GLN A O 1
ATOM 578 N N . GLY A 1 72 ? -12.164 2.268 1.600 1.00 70.56 72 GLY A N 1
ATOM 579 C CA . GLY A 1 72 ? -11.786 1.879 0.242 1.00 70.56 72 GLY A CA 1
ATOM 580 C C . GLY A 1 72 ? -12.432 2.756 -0.833 1.00 70.56 72 GLY A C 1
ATOM 581 O O . GLY A 1 72 ? -11.788 3.061 -1.843 1.00 70.56 72 GLY A O 1
ATOM 582 N N . GLY A 1 73 ? -13.670 3.202 -0.597 1.00 77.50 73 GLY A N 1
ATOM 583 C CA . GLY A 1 73 ? -14.368 4.185 -1.425 1.00 77.50 73 GLY A CA 1
ATOM 584 C C . GLY A 1 73 ? -13.712 5.564 -1.358 1.00 77.50 73 GLY A C 1
ATOM 585 O O . GLY A 1 73 ? -13.387 6.138 -2.397 1.00 77.50 73 GLY A O 1
ATOM 586 N N . ARG A 1 74 ? -13.421 6.057 -0.146 1.00 76.25 74 ARG A N 1
ATOM 587 C CA . ARG A 1 74 ? -12.700 7.324 0.051 1.00 76.25 74 ARG A CA 1
ATOM 588 C C . ARG A 1 74 ? -11.291 7.280 -0.537 1.00 76.25 74 ARG A C 1
ATOM 590 O O . ARG A 1 74 ? -10.902 8.187 -1.255 1.00 76.25 74 ARG A O 1
ATOM 597 N N . PHE A 1 75 ? -10.578 6.174 -0.350 1.00 75.12 75 PHE A N 1
ATOM 598 C CA . PHE A 1 75 ? -9.266 5.948 -0.948 1.00 75.12 75 PHE A CA 1
ATOM 599 C C . PHE A 1 75 ? -9.291 6.042 -2.481 1.00 75.12 75 PHE A C 1
ATOM 601 O O . PHE A 1 75 ? -8.406 6.652 -3.073 1.00 75.12 75 PHE A O 1
ATOM 608 N N . HIS A 1 76 ? -10.315 5.482 -3.136 1.00 79.06 76 HIS A N 1
ATOM 609 C CA . HIS A 1 76 ? -10.495 5.648 -4.582 1.00 79.06 76 HIS A CA 1
ATOM 610 C C . HIS A 1 76 ? -10.749 7.102 -4.982 1.00 79.06 76 HIS A C 1
ATOM 612 O O . HIS A 1 76 ? -10.186 7.550 -5.978 1.00 79.06 76 HIS A O 1
ATOM 618 N N . GLN A 1 77 ? -11.592 7.822 -4.240 1.00 82.12 77 GLN A N 1
ATOM 619 C CA . GLN A 1 77 ? -11.908 9.222 -4.530 1.00 82.12 77 GLN A CA 1
ATOM 620 C C . GLN A 1 77 ? -10.696 10.138 -4.328 1.00 82.12 77 GLN A C 1
ATOM 622 O O . GLN A 1 77 ? -10.397 10.944 -5.208 1.00 82.12 77 GLN A O 1
ATOM 627 N N . ASP A 1 78 ? -9.971 9.984 -3.220 1.00 79.94 78 ASP A N 1
ATOM 628 C CA . ASP A 1 78 ? -8.810 10.812 -2.888 1.00 79.94 78 ASP A CA 1
ATOM 629 C C . ASP A 1 78 ? -7.672 10.581 -3.894 1.00 79.94 78 ASP A C 1
ATOM 631 O O . ASP A 1 78 ? -7.056 11.534 -4.371 1.00 79.94 78 ASP A O 1
ATOM 635 N N . ILE A 1 79 ? -7.430 9.322 -4.283 1.00 79.31 79 ILE A N 1
ATOM 636 C CA . ILE A 1 79 ? -6.456 8.998 -5.331 1.00 79.31 79 ILE A CA 1
ATOM 637 C C . ILE A 1 79 ? -6.874 9.590 -6.670 1.00 79.31 79 ILE A C 1
ATOM 639 O O . ILE A 1 79 ? -6.050 10.239 -7.297 1.00 79.31 79 ILE A O 1
ATOM 643 N N . LYS A 1 80 ? -8.133 9.419 -7.093 1.00 83.94 80 LYS A N 1
ATOM 644 C CA . LYS A 1 80 ? -8.618 9.992 -8.355 1.00 83.94 80 LYS A CA 1
ATOM 645 C C . LYS A 1 80 ? -8.436 11.513 -8.379 1.00 83.94 80 LYS A C 1
ATOM 647 O O . LYS A 1 80 ? -7.924 12.058 -9.345 1.00 83.94 80 LYS A O 1
ATOM 652 N N . THR A 1 81 ? -8.797 12.180 -7.286 1.00 84.19 81 THR A N 1
ATOM 653 C CA . THR A 1 81 ? -8.659 13.637 -7.152 1.00 84.19 81 THR A CA 1
ATOM 654 C C . THR A 1 81 ? -7.195 14.059 -7.230 1.00 84.19 81 THR A C 1
ATOM 656 O O . THR A 1 81 ? -6.858 15.017 -7.918 1.00 84.19 81 THR A O 1
ATOM 659 N N . THR A 1 82 ? -6.306 13.325 -6.561 1.00 79.06 82 THR A N 1
ATOM 660 C CA . THR A 1 82 ? -4.870 13.618 -6.592 1.00 79.06 82 THR A CA 1
ATOM 661 C C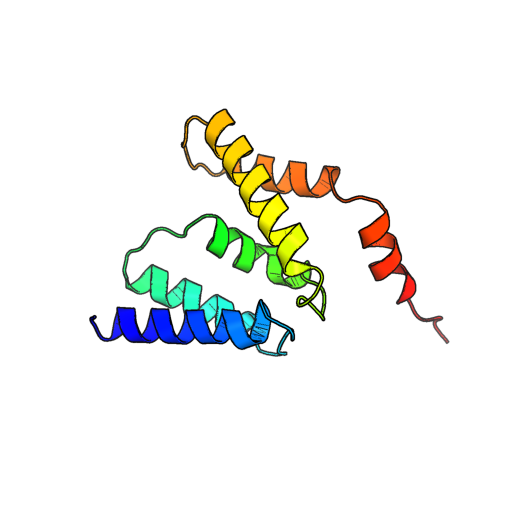 . THR A 1 82 ? -4.288 13.324 -7.980 1.00 79.06 82 THR A C 1
ATOM 663 O O . THR A 1 82 ? -3.496 14.106 -8.484 1.00 79.06 82 THR A O 1
ATOM 666 N N . GLU A 1 83 ? -4.695 12.242 -8.649 1.00 81.94 83 GLU A N 1
ATOM 667 C CA . GLU A 1 83 ? -4.308 11.946 -10.036 1.00 81.94 83 GLU A CA 1
ATOM 668 C C . GLU A 1 83 ? -4.697 13.089 -10.980 1.00 81.94 83 GLU A C 1
ATOM 670 O O . GLU A 1 83 ? -3.862 13.537 -11.767 1.00 81.94 83 GLU A O 1
ATOM 675 N N . ASP A 1 84 ? -5.925 13.599 -10.867 1.00 84.88 84 ASP A N 1
ATOM 676 C CA . ASP A 1 84 ? -6.426 14.703 -11.690 1.00 84.88 84 ASP A CA 1
ATOM 677 C C . ASP A 1 84 ? -5.602 15.989 -11.471 1.00 84.88 84 ASP A C 1
ATOM 679 O O . ASP A 1 84 ? -5.227 16.655 -12.440 1.00 84.88 84 ASP A O 1
ATOM 683 N N . LEU A 1 85 ? -5.234 16.303 -10.218 1.00 82.00 85 LEU A N 1
ATOM 684 C CA . LEU A 1 85 ? -4.402 17.468 -9.873 1.00 82.00 85 LEU A CA 1
ATOM 685 C C . LEU A 1 85 ? -3.005 17.420 -10.512 1.00 82.00 85 LEU A C 1
ATOM 687 O O . LEU A 1 85 ? -2.470 18.455 -10.907 1.00 82.00 85 LEU A O 1
ATOM 691 N N . TYR A 1 86 ? -2.425 16.226 -10.648 1.00 81.38 86 TYR A N 1
ATOM 692 C CA . TYR A 1 86 ? -1.079 16.037 -11.200 1.00 81.38 86 TYR A CA 1
ATOM 693 C C . TYR A 1 86 ? -1.111 15.577 -12.666 1.00 81.38 86 TYR A C 1
ATOM 695 O O . TYR A 1 86 ? -0.066 15.261 -13.238 1.00 81.38 86 TYR A O 1
ATOM 703 N N . GLN A 1 87 ? -2.285 15.590 -13.312 1.00 82.88 87 GLN A N 1
ATOM 704 C CA . GLN A 1 87 ? -2.487 15.176 -14.709 1.00 82.88 87 GLN A CA 1
ATOM 705 C C . GLN A 1 87 ? -2.051 13.725 -14.970 1.00 82.88 87 GLN A C 1
ATOM 707 O O . GLN A 1 87 ? -1.439 13.409 -15.991 1.00 82.88 87 GLN A O 1
ATOM 712 N N . GLY A 1 88 ? -2.303 12.841 -14.005 1.00 73.75 88 GLY A N 1
ATOM 713 C CA . GLY A 1 88 ? -1.873 11.446 -14.042 1.00 73.75 88 GLY A CA 1
ATOM 714 C C . GLY A 1 88 ? -0.359 11.252 -13.897 1.00 73.75 88 GLY A C 1
ATOM 715 O O . GLY A 1 88 ? 0.123 10.135 -14.101 1.00 73.75 88 GLY A O 1
ATOM 716 N N . ARG A 1 89 ? 0.407 12.305 -13.561 1.00 72.94 89 ARG A N 1
ATOM 717 C CA . ARG A 1 89 ? 1.826 12.175 -13.212 1.00 72.94 89 ARG A CA 1
ATOM 718 C C . ARG A 1 89 ? 1.968 11.618 -11.807 1.00 72.94 89 ARG A C 1
ATOM 720 O O . ARG A 1 89 ? 1.331 12.083 -10.872 1.00 72.94 89 ARG A O 1
ATOM 727 N N . TRP A 1 90 ? 2.862 10.645 -11.689 1.00 71.19 90 TRP A N 1
ATOM 728 C CA . TRP A 1 90 ? 3.159 9.944 -10.450 1.00 71.19 90 TRP A CA 1
ATOM 729 C C . TRP A 1 90 ? 4.597 10.226 -10.048 1.00 71.19 90 TRP A C 1
ATOM 731 O O . TRP A 1 90 ? 5.517 9.559 -10.525 1.00 71.19 90 TRP A O 1
ATOM 741 N N . ASP A 1 91 ? 4.794 11.218 -9.189 1.00 74.56 91 ASP A N 1
ATOM 742 C CA . ASP A 1 91 ? 6.102 11.545 -8.633 1.00 74.56 91 ASP A CA 1
ATOM 743 C C . ASP A 1 91 ? 6.095 11.504 -7.097 1.00 74.56 91 ASP A C 1
ATOM 745 O O . ASP A 1 91 ? 5.066 11.324 -6.436 1.00 74.56 91 ASP A O 1
ATOM 749 N N . ASN A 1 92 ? 7.287 11.625 -6.512 1.00 72.00 92 ASN A N 1
ATOM 750 C CA . ASN A 1 92 ? 7.443 11.631 -5.060 1.00 72.00 92 ASN A CA 1
ATOM 751 C C . ASN A 1 92 ? 6.713 12.813 -4.398 1.00 72.00 92 ASN A C 1
ATOM 753 O O . ASN A 1 92 ? 6.357 12.713 -3.223 1.00 72.00 92 ASN A O 1
ATOM 757 N N . HIS A 1 93 ? 6.491 13.919 -5.114 1.00 75.94 93 HIS A N 1
ATOM 758 C CA . HIS A 1 93 ? 5.821 15.103 -4.578 1.00 75.94 93 HIS A CA 1
ATOM 759 C C . HIS A 1 93 ? 4.321 14.854 -4.444 1.00 75.94 93 HIS A C 1
ATOM 761 O O . HIS A 1 93 ? 3.791 14.993 -3.347 1.00 75.94 93 HIS A O 1
ATOM 767 N N . MET A 1 94 ? 3.685 14.311 -5.481 1.00 80.75 94 MET A N 1
ATOM 768 C CA . MET A 1 94 ? 2.295 13.862 -5.440 1.00 80.75 94 MET A CA 1
ATOM 769 C C . MET A 1 94 ? 2.040 12.894 -4.275 1.00 80.75 94 MET A C 1
ATOM 771 O O . MET A 1 94 ? 1.065 13.036 -3.539 1.00 80.75 94 MET A O 1
ATOM 775 N N . MET A 1 95 ? 2.930 11.917 -4.071 1.00 75.75 95 MET A N 1
ATOM 776 C CA . MET A 1 95 ? 2.818 10.971 -2.953 1.00 75.75 95 MET A CA 1
ATOM 777 C C . MET A 1 95 ? 2.944 11.654 -1.590 1.00 75.75 95 MET A C 1
ATOM 779 O O . MET A 1 95 ? 2.247 11.284 -0.645 1.00 75.75 95 MET A O 1
ATOM 783 N N . THR A 1 96 ? 3.833 12.640 -1.482 1.00 76.69 96 THR A N 1
ATOM 784 C CA . THR A 1 96 ? 4.029 13.414 -0.251 1.00 76.69 96 THR A CA 1
ATOM 785 C C . THR A 1 96 ? 2.782 14.234 0.068 1.00 76.69 96 THR A C 1
ATOM 787 O O . THR A 1 96 ? 2.295 14.178 1.197 1.00 76.69 96 THR A O 1
ATOM 790 N N . ASP A 1 97 ? 2.214 14.901 -0.934 1.00 77.50 97 ASP A N 1
ATOM 791 C CA . ASP A 1 97 ? 1.019 15.735 -0.797 1.00 77.50 97 ASP A CA 1
ATOM 792 C C . ASP A 1 97 ? -0.233 14.892 -0.505 1.00 77.50 97 ASP A C 1
ATOM 794 O O . ASP A 1 97 ? -1.055 15.249 0.343 1.00 77.50 97 ASP A O 1
ATOM 798 N N . TYR A 1 98 ? -0.341 13.702 -1.104 1.00 78.44 98 TYR A N 1
ATOM 799 C CA . TYR A 1 98 ? -1.371 12.722 -0.758 1.00 78.44 98 TYR A CA 1
ATOM 800 C C . TYR A 1 98 ? -1.263 12.256 0.704 1.00 78.44 98 TYR A C 1
ATOM 802 O O . TYR A 1 98 ? -2.241 12.271 1.451 1.00 78.44 98 TYR A O 1
ATOM 810 N N . CYS A 1 99 ? -0.065 11.882 1.157 1.00 75.31 99 CYS A N 1
ATOM 811 C CA . CYS A 1 99 ? 0.167 11.499 2.550 1.00 75.31 99 CYS A CA 1
ATOM 812 C C . CYS A 1 99 ? -0.116 12.652 3.528 1.00 75.31 99 CYS A C 1
ATOM 814 O O . CYS A 1 99 ? -0.602 12.416 4.640 1.00 75.31 99 CYS A O 1
ATOM 816 N N . TRP A 1 100 ? 0.170 13.890 3.119 1.00 75.38 100 TRP A N 1
A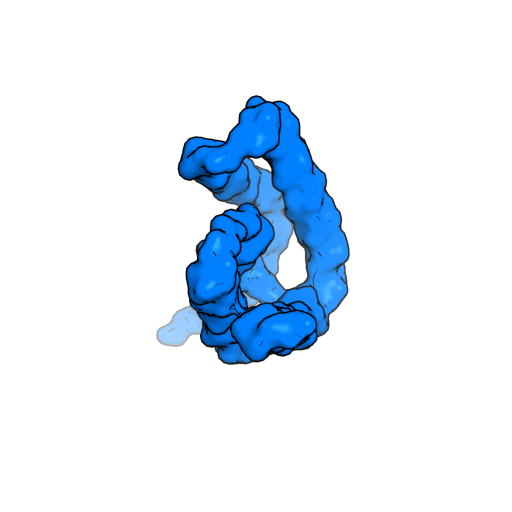TOM 817 C CA . TRP A 1 100 ? -0.103 15.092 3.899 1.00 75.38 100 TRP A CA 1
ATOM 818 C C . TRP A 1 100 ? -1.605 15.361 4.029 1.00 75.38 100 TRP A C 1
ATOM 820 O O . TRP A 1 100 ? -2.103 15.505 5.148 1.00 75.38 100 TRP A O 1
ATOM 830 N N . SER A 1 101 ? -2.355 15.309 2.924 1.00 73.69 101 SER A N 1
ATOM 831 C CA . SER A 1 101 ? -3.814 15.484 2.945 1.00 73.69 101 SER A CA 1
ATOM 832 C C . SER A 1 101 ? -4.503 14.417 3.800 1.00 73.69 101 SER A C 1
ATOM 834 O O . SER A 1 101 ? -5.430 14.712 4.557 1.00 73.69 101 SER A O 1
ATOM 836 N N . LEU A 1 102 ? -3.994 13.183 3.800 1.00 69.50 102 LEU A N 1
ATOM 837 C CA . LEU A 1 102 ? -4.465 12.129 4.695 1.00 69.50 102 LEU A CA 1
ATOM 838 C C . LEU A 1 102 ? -4.179 12.405 6.172 1.00 69.50 102 LEU A C 1
ATOM 840 O O . LEU A 1 102 ? -4.878 11.867 7.027 1.00 69.50 102 LEU A O 1
ATOM 844 N N . LYS A 1 103 ? -3.138 13.171 6.512 1.00 66.19 103 LYS A N 1
ATOM 845 C CA . LYS A 1 103 ? -2.823 13.558 7.897 1.00 66.19 103 LYS A CA 1
ATOM 846 C C . LYS A 1 103 ? -3.750 14.672 8.384 1.00 66.19 103 LYS A C 1
ATOM 848 O O . LYS A 1 103 ? -4.193 14.612 9.527 1.00 66.19 103 LYS A O 1
ATOM 853 N N . GLU A 1 104 ? -4.075 15.628 7.521 1.00 59.00 104 GLU A N 1
ATOM 854 C CA . GLU A 1 104 ? -4.968 16.751 7.838 1.00 59.00 104 GLU A CA 1
ATOM 855 C C . GLU A 1 104 ? -6.449 16.355 7.856 1.00 59.00 104 GLU A C 1
ATOM 857 O O . GLU A 1 104 ? -7.224 16.871 8.657 1.00 59.00 104 GLU A O 1
ATOM 862 N N . THR A 1 105 ? -6.851 15.397 7.017 1.00 54.62 105 THR A N 1
ATOM 863 C CA . THR A 1 105 ? -8.257 14.995 6.869 1.00 54.62 105 THR A CA 1
ATOM 864 C C . THR A 1 105 ? -8.694 13.846 7.782 1.00 54.62 105 THR A C 1
ATOM 866 O O . THR A 1 105 ? -9.836 13.390 7.657 1.00 54.62 105 THR A O 1
ATOM 869 N N . VAL A 1 106 ? -7.841 13.377 8.711 1.00 54.81 106 VAL A N 1
ATOM 870 C CA . VAL A 1 106 ? -8.258 12.425 9.759 1.00 54.81 106 VAL A CA 1
ATOM 871 C C . VAL A 1 106 ? -9.250 13.124 10.681 1.00 54.81 106 VAL A C 1
ATOM 873 O O . VAL A 1 106 ? -8.853 14.005 11.446 1.00 54.81 106 VAL A O 1
ATOM 876 N N . PRO A 1 107 ? -10.532 12.734 10.690 1.00 44.81 107 PRO A N 1
ATOM 877 C CA . PRO A 1 107 ? -11.462 13.280 11.658 1.00 44.81 107 PRO A CA 1
ATOM 878 C C . PRO A 1 107 ? -11.046 12.795 13.054 1.00 44.81 107 PRO A C 1
ATOM 880 O O . PRO A 1 107 ? -10.669 11.630 13.214 1.00 44.81 107 PRO A O 1
ATOM 883 N N . LYS A 1 108 ? -11.188 13.650 14.078 1.00 44.12 108 LYS A N 1
ATOM 884 C CA . LYS A 1 108 ? -10.984 13.324 15.510 1.00 44.12 108 LYS A CA 1
ATOM 885 C C . LYS A 1 108 ? -11.611 11.982 15.951 1.00 44.12 108 LYS A C 1
ATOM 887 O O . LYS A 1 108 ? -11.129 11.368 16.897 1.00 44.12 108 LYS A O 1
ATOM 892 N N . TYR A 1 109 ? -12.612 11.483 15.223 1.00 39.66 109 TYR A N 1
ATOM 893 C CA . TYR A 1 109 ? -13.233 10.165 15.396 1.00 39.66 109 TYR A CA 1
ATOM 894 C C . TYR A 1 109 ? -12.239 8.979 15.389 1.00 39.66 109 TYR A C 1
ATOM 896 O O . TYR A 1 109 ? -12.383 8.072 16.209 1.00 39.66 109 TYR A O 1
ATOM 904 N N . ILE A 1 110 ? -11.197 8.979 14.541 1.00 47.28 110 ILE A N 1
ATOM 905 C CA . ILE A 1 110 ? -10.210 7.875 14.527 1.00 47.28 110 ILE A CA 1
ATOM 906 C C . ILE A 1 110 ? -9.234 7.992 15.713 1.00 47.28 110 ILE A C 1
ATOM 908 O O . ILE A 1 110 ? -8.810 6.977 16.270 1.00 47.28 110 ILE A O 1
ATOM 912 N N . GLN A 1 111 ? -8.928 9.215 16.167 1.00 46.75 111 GLN A N 1
ATOM 913 C CA . GLN A 1 111 ? -8.102 9.430 17.362 1.00 46.75 111 GLN A CA 1
ATOM 914 C C . GLN A 1 111 ? -8.799 8.950 18.640 1.00 46.75 111 GLN A C 1
ATOM 916 O O . GLN A 1 111 ? -8.150 8.316 19.467 1.00 46.75 111 GLN A O 1
ATOM 921 N N . GLU A 1 112 ? -10.109 9.160 18.800 1.00 37.81 112 GLU A N 1
ATOM 922 C CA . GLU A 1 112 ? -10.835 8.684 19.989 1.00 37.81 112 GLU A CA 1
ATOM 923 C C . GLU A 1 112 ? -10.890 7.149 20.092 1.00 37.81 112 GLU A C 1
ATOM 925 O O . GLU A 1 112 ? -10.833 6.606 21.197 1.00 37.81 112 GLU A O 1
ATOM 930 N N . MET A 1 113 ? -10.922 6.425 18.966 1.00 40.94 113 MET A N 1
ATOM 931 C CA . MET A 1 113 ? -10.813 4.957 18.970 1.00 40.94 113 MET A CA 1
ATOM 932 C C . MET A 1 113 ? -9.398 4.457 19.302 1.00 40.94 113 MET A C 1
ATOM 934 O O . MET A 1 113 ? -9.256 3.357 19.839 1.00 40.94 113 MET A O 1
ATOM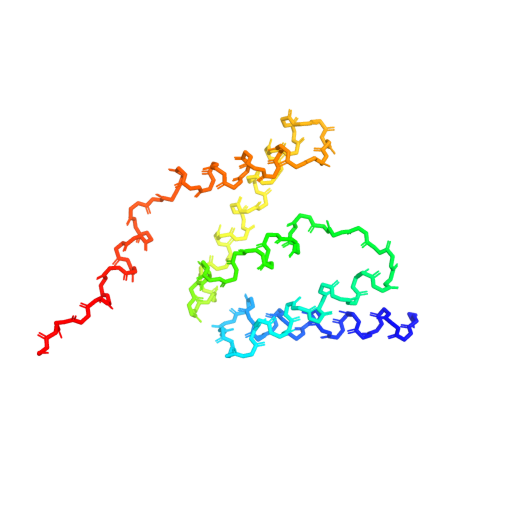 938 N N . SER A 1 114 ? -8.362 5.258 19.032 1.00 41.94 114 SER A N 1
ATOM 939 C CA . SER A 1 114 ? -6.971 4.952 19.395 1.00 41.94 114 SER A CA 1
ATOM 940 C C . SER A 1 114 ? -6.635 5.339 20.843 1.00 41.94 114 SER A C 1
ATOM 942 O O . SER A 1 114 ? -5.868 4.639 21.500 1.00 41.94 114 SER A O 1
ATOM 944 N N . LEU A 1 115 ? -7.211 6.428 21.362 1.00 39.50 115 LEU A N 1
ATOM 945 C CA . LEU A 1 115 ? -6.925 6.961 22.702 1.00 39.50 115 LEU A CA 1
ATOM 946 C C . LEU A 1 115 ? -7.717 6.270 23.821 1.00 39.50 115 LEU A C 1
ATOM 948 O O . LEU A 1 115 ? -7.279 6.279 24.967 1.00 39.50 115 LEU A O 1
ATOM 952 N N . LYS A 1 116 ? -8.818 5.567 23.516 1.00 34.97 116 LYS A N 1
ATOM 953 C CA . LYS A 1 116 ? -9.525 4.718 24.501 1.00 34.97 116 LYS A CA 1
ATOM 954 C C . LYS A 1 116 ? -8.745 3.459 24.925 1.00 34.97 116 LYS A C 1
ATOM 956 O O . LYS A 1 116 ? -9.290 2.611 25.628 1.00 34.97 116 LYS A O 1
ATOM 961 N N . ARG A 1 117 ? -7.478 3.314 24.514 1.00 47.75 117 ARG A N 1
ATOM 962 C CA . ARG A 1 117 ? -6.596 2.193 24.880 1.00 47.75 117 ARG A CA 1
ATOM 963 C C . ARG A 1 117 ? -5.219 2.614 25.409 1.00 47.75 117 ARG A C 1
ATOM 965 O O . ARG A 1 117 ? -4.266 1.861 25.243 1.00 47.75 117 ARG A O 1
ATOM 972 N N . SER A 1 118 ? -5.096 3.750 26.100 1.00 39.06 118 SER A N 1
ATOM 973 C CA . SER A 1 118 ? -3.974 3.921 27.039 1.00 39.06 118 SER A CA 1
ATOM 974 C C . SER A 1 118 ? -4.403 3.470 28.437 1.00 39.06 118 SER A C 1
ATOM 976 O O . SER A 1 118 ? -5.248 4.099 29.075 1.00 39.06 118 SER A O 1
ATOM 978 N N . PHE A 1 119 ? -3.840 2.353 28.891 1.00 34.59 119 PHE A N 1
ATOM 979 C CA . PHE A 1 119 ? -4.007 1.850 30.251 1.00 34.59 119 PHE A CA 1
ATOM 980 C C . PHE A 1 119 ? -3.391 2.812 31.275 1.00 34.59 119 PHE A C 1
ATOM 982 O O . PHE A 1 119 ? -2.338 3.399 31.034 1.00 34.59 119 PHE A O 1
ATOM 989 N N . ARG A 1 120 ? -4.052 2.920 32.436 1.00 35.41 120 ARG A N 1
ATOM 990 C CA . ARG A 1 120 ? -3.451 3.403 33.686 1.00 35.41 120 ARG A CA 1
ATOM 991 C C . ARG A 1 120 ? -2.161 2.623 33.949 1.00 35.41 120 ARG A C 1
ATOM 993 O O . ARG A 1 120 ? -2.195 1.395 33.972 1.00 35.41 120 ARG A O 1
ATOM 1000 N N . SER A 1 121 ? -1.068 3.336 34.175 1.00 37.47 121 SER A N 1
ATOM 1001 C CA . SER A 1 121 ? 0.146 2.789 34.774 1.00 37.47 121 SER A CA 1
ATOM 1002 C C . SER A 1 121 ? -0.078 2.575 36.274 1.00 37.47 121 SER A C 1
ATOM 1004 O O . SER A 1 121 ? -0.529 3.500 36.956 1.00 37.47 121 SER A O 1
ATOM 1006 N N . VAL A 1 122 ? 0.208 1.361 36.752 1.00 35.56 122 VAL A N 1
ATOM 1007 C CA . VAL A 1 122 ? 0.605 1.104 38.148 1.00 35.56 122 VAL A CA 1
ATOM 1008 C C . VAL A 1 122 ? 2.073 1.477 38.279 1.00 35.56 122 VAL A C 1
ATOM 1010 O O . VAL A 1 122 ? 2.815 1.168 37.318 1.00 35.56 122 VAL A O 1
#

pLDDT: mean 72.71, std 14.48, range [34.59, 89.25]